Protein AF-A0A1F3XMV5-F1 (afdb_monomer)

Structure (mmCIF, N/CA/C/O backbone):
data_AF-A0A1F3XMV5-F1
#
_entry.id   AF-A0A1F3XMV5-F1
#
loop_
_atom_site.group_PDB
_atom_site.id
_atom_site.type_symbol
_atom_site.label_atom_id
_atom_site.label_alt_id
_atom_site.label_comp_id
_atom_site.label_asym_id
_atom_site.label_entity_id
_atom_site.label_seq_id
_atom_site.pdbx_PDB_ins_code
_atom_site.Cartn_x
_atom_site.Cartn_y
_atom_site.Cartn_z
_atom_site.occupancy
_atom_site.B_iso_or_equiv
_atom_site.auth_seq_id
_atom_site.auth_comp_id
_atom_site.auth_asym_id
_atom_site.auth_atom_id
_atom_site.pdbx_PDB_model_num
ATOM 1 N N . MET A 1 1 ? 26.009 -45.562 3.372 1.00 37.56 1 MET A N 1
ATOM 2 C CA . MET A 1 1 ? 25.957 -44.188 2.826 1.00 37.56 1 MET A CA 1
ATOM 3 C C . MET A 1 1 ? 24.533 -43.937 2.353 1.00 37.56 1 MET A C 1
ATOM 5 O O . MET A 1 1 ? 24.139 -44.510 1.351 1.00 37.56 1 MET A O 1
ATOM 9 N N . ARG A 1 2 ? 23.714 -43.220 3.132 1.00 37.97 2 ARG A N 1
ATOM 10 C CA . ARG A 1 2 ? 22.331 -42.889 2.750 1.00 37.97 2 ARG A CA 1
ATOM 11 C C . ARG A 1 2 ? 22.336 -41.472 2.189 1.00 37.97 2 ARG A C 1
ATOM 13 O O . ARG A 1 2 ? 22.493 -40.519 2.942 1.00 37.97 2 ARG A O 1
ATOM 20 N N . THR A 1 3 ? 22.240 -41.353 0.873 1.00 45.44 3 THR A N 1
ATOM 21 C CA . THR A 1 3 ? 22.014 -40.084 0.183 1.00 45.44 3 THR A CA 1
ATOM 22 C C . THR A 1 3 ? 20.540 -39.724 0.333 1.00 45.44 3 THR A C 1
ATOM 24 O O . THR A 1 3 ? 19.675 -40.246 -0.365 1.00 45.44 3 THR A O 1
ATOM 27 N N . SER A 1 4 ? 20.231 -38.869 1.305 1.00 43.12 4 SER A N 1
ATOM 28 C CA . SER A 1 4 ? 18.889 -38.311 1.456 1.00 43.12 4 SER A CA 1
ATOM 29 C C . SER A 1 4 ? 18.675 -37.251 0.378 1.00 43.12 4 SER A C 1
ATOM 31 O O . SER A 1 4 ? 19.271 -36.177 0.433 1.00 43.12 4 SER A O 1
ATOM 33 N N . ALA A 1 5 ? 17.845 -37.568 -0.615 1.00 47.78 5 ALA A N 1
ATOM 34 C CA . ALA A 1 5 ? 17.353 -36.606 -1.590 1.00 47.78 5 ALA A CA 1
ATOM 35 C C . ALA A 1 5 ? 16.544 -35.515 -0.867 1.00 47.78 5 ALA A C 1
ATOM 37 O O . ALA A 1 5 ? 15.569 -35.809 -0.170 1.00 47.78 5 ALA A O 1
ATOM 38 N N . LEU A 1 6 ? 16.968 -34.260 -1.013 1.00 51.97 6 LEU A N 1
ATOM 39 C CA . LEU A 1 6 ? 16.237 -33.093 -0.529 1.00 51.97 6 LEU A CA 1
ATOM 40 C C . LEU A 1 6 ? 14.950 -32.958 -1.350 1.00 51.97 6 LEU A C 1
ATOM 42 O O . LEU A 1 6 ? 14.987 -32.638 -2.536 1.00 51.97 6 LEU A O 1
ATOM 46 N N . LYS A 1 7 ? 13.807 -33.222 -0.711 1.00 52.75 7 LYS A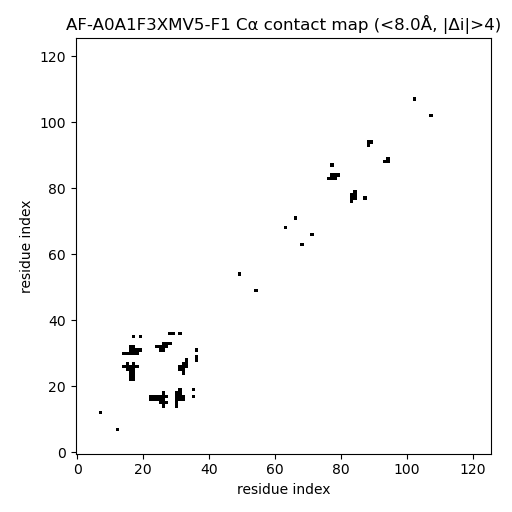 N 1
ATOM 47 C CA . LYS A 1 7 ? 12.487 -32.864 -1.235 1.00 52.75 7 LYS A CA 1
ATOM 48 C C . LYS A 1 7 ? 12.341 -31.349 -1.138 1.00 52.75 7 LYS A C 1
ATOM 50 O O . LYS A 1 7 ? 11.994 -30.823 -0.086 1.00 52.75 7 LYS A O 1
ATOM 55 N N . ILE A 1 8 ? 12.657 -30.663 -2.226 1.00 56.91 8 ILE A N 1
ATOM 56 C CA . ILE A 1 8 ? 12.352 -29.247 -2.409 1.00 56.91 8 ILE A CA 1
ATOM 57 C C . ILE A 1 8 ? 10.858 -29.184 -2.740 1.00 56.91 8 ILE A C 1
ATOM 59 O O . ILE A 1 8 ? 10.433 -29.643 -3.796 1.00 56.91 8 ILE A O 1
ATOM 63 N N . SER A 1 9 ? 10.047 -28.715 -1.795 1.00 57.12 9 SER A N 1
ATOM 64 C CA . SER A 1 9 ? 8.628 -28.429 -2.017 1.00 57.12 9 SER A CA 1
ATOM 65 C C . SER A 1 9 ? 8.488 -27.268 -3.005 1.00 57.12 9 SER A C 1
ATOM 67 O O . SER A 1 9 ? 9.207 -26.284 -2.861 1.00 57.12 9 SER A O 1
ATOM 69 N N . GLU A 1 10 ? 7.549 -27.322 -3.950 1.00 54.53 10 GLU A N 1
ATOM 70 C CA . GLU A 1 10 ? 7.355 -26.299 -5.002 1.00 54.53 10 GLU A CA 1
ATOM 71 C C . GLU A 1 10 ? 7.178 -24.861 -4.466 1.00 54.53 10 GLU A C 1
ATOM 73 O O . GLU A 1 10 ? 7.526 -23.899 -5.146 1.00 54.53 10 GLU A O 1
ATOM 78 N N . ALA A 1 11 ? 6.759 -24.702 -3.205 1.00 50.41 11 ALA A N 1
ATOM 79 C CA . ALA A 1 11 ? 6.688 -23.415 -2.507 1.00 50.41 11 ALA A CA 1
ATOM 80 C C . ALA A 1 11 ? 8.052 -22.714 -2.312 1.00 50.41 11 ALA A C 1
ATOM 82 O O . ALA A 1 11 ? 8.089 -21.502 -2.119 1.00 50.41 11 ALA A O 1
ATOM 83 N N . SER A 1 12 ? 9.177 -23.434 -2.379 1.00 56.72 12 SER A N 1
ATOM 84 C CA . SER A 1 12 ? 10.510 -22.863 -2.145 1.00 56.72 12 SER A CA 1
ATOM 85 C C . SER A 1 12 ? 11.230 -22.402 -3.416 1.00 56.72 12 SER A C 1
ATOM 87 O O . SER A 1 12 ? 12.352 -21.910 -3.324 1.00 56.72 12 SER A O 1
ATOM 89 N N . LEU A 1 13 ? 10.641 -22.572 -4.606 1.00 56.38 13 LEU A N 1
ATOM 90 C CA . LEU A 1 13 ? 11.292 -22.155 -5.853 1.00 56.38 13 LEU A CA 1
ATOM 91 C C . LEU A 1 13 ? 11.237 -20.628 -6.035 1.00 56.38 13 LEU A C 1
ATOM 93 O O . LEU A 1 13 ? 12.226 -20.018 -6.432 1.00 56.38 13 LEU A O 1
ATOM 97 N N . ALA A 1 14 ? 10.111 -20.001 -5.677 1.00 57.62 14 ALA A N 1
ATOM 98 C CA . ALA A 1 14 ? 9.914 -18.553 -5.800 1.00 57.62 14 ALA A CA 1
ATOM 99 C C . ALA A 1 14 ? 10.806 -17.744 -4.843 1.00 57.62 14 ALA A C 1
ATOM 101 O O . ALA A 1 14 ? 11.218 -16.630 -5.156 1.00 57.62 14 ALA A O 1
ATOM 102 N N . GLU A 1 15 ? 11.145 -18.313 -3.686 1.00 61.44 15 GLU A N 1
ATOM 103 C CA . GLU A 1 15 ? 12.053 -17.691 -2.716 1.00 61.44 15 GLU A CA 1
ATOM 104 C C . GLU A 1 15 ? 13.531 -17.853 -3.106 1.00 61.44 15 GLU A C 1
ATOM 106 O O . GLU A 1 15 ? 14.389 -17.091 -2.656 1.00 61.44 15 GLU A O 1
ATOM 111 N N . ALA A 1 16 ? 13.822 -18.820 -3.981 1.00 80.38 16 ALA A N 1
ATOM 112 C CA . ALA A 1 16 ? 15.163 -19.128 -4.450 1.00 80.38 16 ALA A CA 1
ATOM 113 C C . ALA A 1 16 ? 15.585 -18.314 -5.681 1.00 80.38 16 ALA A C 1
ATOM 115 O O . ALA A 1 16 ? 16.768 -18.324 -6.005 1.00 80.38 16 ALA A O 1
ATOM 116 N N . VAL A 1 17 ? 14.675 -17.601 -6.354 1.00 89.88 17 VAL A N 1
ATOM 117 C CA . VAL A 1 17 ? 14.968 -16.790 -7.551 1.00 89.88 17 VAL A CA 1
ATOM 118 C C . VAL A 1 17 ? 15.039 -15.302 -7.197 1.00 89.88 17 VAL A C 1
ATOM 120 O O . VAL A 1 17 ? 14.354 -14.805 -6.305 1.00 89.88 17 VAL A O 1
ATOM 123 N N . CYS A 1 18 ? 15.929 -14.576 -7.869 1.00 93.56 18 CYS A N 1
ATOM 124 C CA . CYS A 1 18 ? 16.120 -13.144 -7.694 1.00 93.56 18 CYS A CA 1
ATOM 125 C C . CYS A 1 18 ? 14.823 -12.359 -7.954 1.00 93.56 18 CYS A C 1
ATOM 127 O O . CYS A 1 18 ? 14.197 -12.502 -8.994 1.00 93.56 18 CYS A O 1
ATOM 129 N N . ARG A 1 19 ? 14.481 -11.438 -7.048 1.00 91.06 19 ARG A N 1
ATOM 130 C CA . ARG A 1 19 ? 13.289 -10.571 -7.127 1.00 91.06 19 ARG A CA 1
ATOM 131 C C . ARG A 1 19 ? 13.302 -9.533 -8.254 1.00 91.06 19 ARG A C 1
ATOM 133 O O . ARG A 1 19 ? 12.289 -8.880 -8.477 1.00 91.06 19 ARG A O 1
ATOM 140 N N . GLU A 1 20 ? 14.443 -9.299 -8.900 1.00 90.94 20 GLU A N 1
ATOM 141 C CA . GLU A 1 20 ? 14.519 -8.365 -10.032 1.00 90.94 20 GLU A CA 1
ATOM 142 C C . GLU A 1 20 ? 13.772 -8.956 -11.239 1.00 90.94 20 GLU A C 1
ATOM 144 O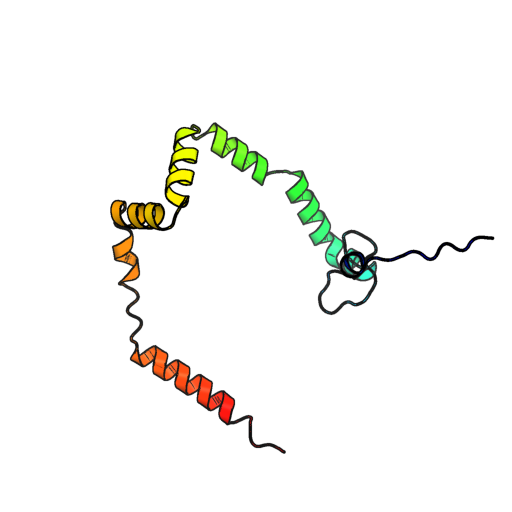 O . GLU A 1 20 ? 13.984 -10.118 -11.586 1.00 90.94 20 GLU A O 1
ATOM 149 N N . VAL A 1 21 ? 12.926 -8.149 -11.884 1.00 90.50 21 VAL A N 1
ATOM 150 C CA . VAL A 1 21 ? 12.158 -8.559 -13.069 1.00 90.50 21 VAL A CA 1
ATOM 151 C C . VAL A 1 21 ? 13.106 -9.069 -14.157 1.00 90.50 21 VAL A C 1
ATOM 153 O O . VAL A 1 21 ? 14.156 -8.473 -14.396 1.00 90.50 21 VAL A O 1
ATOM 156 N N . ALA A 1 22 ? 12.728 -10.176 -14.799 1.00 89.12 22 ALA A N 1
ATOM 157 C CA . ALA A 1 22 ? 13.523 -10.854 -15.824 1.00 89.12 22 ALA A CA 1
ATOM 158 C C . ALA A 1 22 ? 14.920 -11.319 -15.349 1.00 89.12 22 ALA A C 1
ATOM 160 O O . ALA A 1 22 ? 15.846 -11.447 -16.148 1.00 89.12 22 ALA A O 1
ATOM 161 N N . CYS A 1 23 ? 15.098 -11.582 -14.047 1.00 90.75 23 CYS A N 1
ATOM 162 C CA . CYS A 1 23 ? 16.309 -12.201 -13.518 1.00 90.75 23 CYS A CA 1
ATOM 163 C C . CYS A 1 23 ? 16.037 -13.618 -13.009 1.00 90.75 23 CYS A C 1
ATOM 165 O O . CYS A 1 23 ? 15.440 -13.807 -11.957 1.00 90.75 23 CYS A O 1
ATOM 167 N N . GLU A 1 24 ? 16.577 -14.610 -13.709 1.00 91.31 24 GLU A N 1
ATOM 168 C CA . GLU A 1 24 ? 16.432 -16.033 -13.359 1.00 91.31 24 GLU A CA 1
ATOM 169 C C . GLU A 1 24 ? 17.543 -16.542 -12.424 1.00 91.31 24 GLU A C 1
ATOM 171 O O . GLU A 1 24 ? 17.582 -17.711 -12.047 1.00 91.31 24 GLU A O 1
ATOM 176 N N . ASN A 1 25 ? 18.477 -15.668 -12.032 1.00 90.31 25 ASN A N 1
ATOM 177 C CA . ASN A 1 25 ? 19.558 -16.045 -11.125 1.00 90.31 25 ASN A CA 1
ATOM 178 C C . ASN A 1 25 ? 19.022 -16.366 -9.730 1.00 90.31 25 ASN A C 1
ATOM 180 O O . ASN A 1 25 ? 18.087 -15.726 -9.249 1.00 90.31 25 ASN A O 1
ATOM 184 N N . LEU A 1 26 ? 19.712 -17.263 -9.028 1.00 90.62 26 LEU A N 1
ATOM 185 C CA . LEU A 1 26 ? 19.360 -17.605 -7.656 1.00 90.62 26 LEU A CA 1
ATOM 186 C C . LEU A 1 26 ? 19.530 -16.405 -6.711 1.00 90.62 26 LEU A C 1
ATOM 188 O O . LEU A 1 26 ? 20.541 -15.691 -6.742 1.00 90.62 26 LEU A O 1
ATOM 192 N N . ALA A 1 27 ? 18.538 -16.189 -5.853 1.00 93.25 27 ALA A N 1
ATOM 193 C CA . ALA A 1 27 ? 18.604 -15.234 -4.764 1.00 93.25 27 ALA A CA 1
ATOM 194 C C . ALA A 1 27 ? 19.607 -15.715 -3.709 1.00 93.25 27 ALA A C 1
ATOM 196 O O . ALA A 1 27 ? 19.519 -16.828 -3.200 1.00 93.25 27 ALA A O 1
ATOM 197 N N . THR A 1 28 ? 20.562 -14.856 -3.356 1.00 88.81 28 THR A N 1
ATOM 198 C CA . THR A 1 28 ? 21.577 -15.149 -2.335 1.00 88.81 28 THR A CA 1
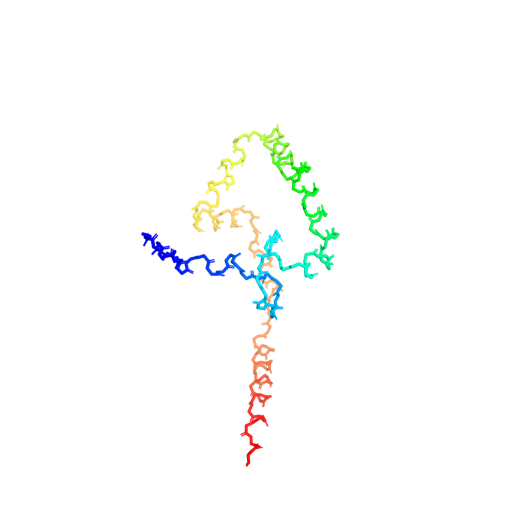ATOM 199 C C . THR A 1 28 ? 21.340 -14.365 -1.053 1.00 88.81 28 THR A C 1
ATOM 201 O O . THR A 1 28 ? 21.554 -14.875 0.042 1.00 88.81 28 THR A O 1
ATOM 204 N N . THR A 1 29 ? 20.942 -13.094 -1.154 1.00 85.31 29 THR A N 1
ATOM 205 C CA . THR A 1 29 ? 20.802 -12.212 0.014 1.00 85.31 29 THR A CA 1
ATOM 206 C C . THR A 1 29 ? 19.667 -11.227 -0.210 1.00 85.31 29 THR A C 1
ATOM 208 O O . THR A 1 29 ? 19.579 -10.602 -1.265 1.00 85.31 29 THR A O 1
ATOM 211 N N . GLY A 1 30 ? 18.774 -11.093 0.776 1.00 83.62 30 GLY A N 1
ATOM 212 C CA . GLY A 1 30 ? 17.651 -10.151 0.714 1.00 83.62 30 GLY A CA 1
ATOM 213 C C . GLY A 1 30 ? 16.688 -10.390 -0.458 1.00 83.62 30 GLY A C 1
ATOM 214 O O . GLY A 1 30 ? 16.052 -9.444 -0.916 1.00 83.62 30 GLY A O 1
ATOM 215 N N . GLY A 1 31 ? 16.622 -11.620 -0.981 1.00 89.75 31 GLY A N 1
ATOM 216 C CA . GLY A 1 31 ? 15.810 -11.967 -2.151 1.00 89.75 31 GLY A CA 1
ATOM 217 C C . GLY A 1 31 ? 16.395 -11.531 -3.500 1.00 89.75 31 GLY A C 1
ATOM 218 O O . GLY A 1 31 ? 15.695 -11.596 -4.499 1.00 89.75 31 GLY A O 1
ATOM 219 N N . TYR A 1 32 ? 17.652 -11.082 -3.565 1.00 92.88 32 TYR A N 1
ATOM 220 C CA . TYR A 1 32 ? 18.329 -10.744 -4.824 1.00 92.88 32 TYR A CA 1
ATOM 221 C C . TYR A 1 32 ? 19.529 -11.659 -5.066 1.00 92.88 32 TYR A C 1
ATOM 223 O O . TYR A 1 32 ? 20.159 -12.141 -4.120 1.00 92.88 32 TYR A O 1
ATOM 231 N N . CYS A 1 33 ? 19.886 -11.864 -6.335 1.00 94.75 33 CYS A N 1
ATOM 232 C CA . CYS A 1 33 ? 21.176 -12.449 -6.693 1.00 94.75 33 CYS A CA 1
ATOM 233 C C . CYS A 1 33 ? 22.323 -11.496 -6.322 1.00 94.75 33 CYS A C 1
ATOM 235 O O . CYS A 1 33 ? 22.115 -10.295 -6.122 1.00 94.75 33 CYS A O 1
ATOM 237 N N . ARG A 1 34 ? 23.561 -12.002 -6.286 1.00 93.88 34 ARG A N 1
ATOM 238 C CA . ARG A 1 34 ? 24.742 -11.216 -5.888 1.00 93.88 34 ARG A CA 1
ATOM 239 C C . ARG A 1 34 ? 24.877 -9.893 -6.654 1.00 93.88 34 ARG A C 1
ATOM 241 O O . ARG A 1 34 ? 25.142 -8.860 -6.046 1.00 93.88 34 ARG A O 1
ATOM 248 N N . MET A 1 35 ? 24.666 -9.913 -7.971 1.00 94.31 35 MET A N 1
ATOM 249 C CA . MET A 1 35 ? 24.783 -8.719 -8.817 1.00 94.31 35 MET A CA 1
ATOM 250 C C . MET A 1 35 ? 23.688 -7.689 -8.520 1.00 94.31 35 MET A C 1
ATOM 252 O O . MET A 1 35 ? 23.988 -6.515 -8.291 1.00 94.31 35 MET A O 1
ATOM 256 N N . HIS A 1 36 ? 22.424 -8.117 -8.458 1.00 95.81 36 HIS A N 1
ATOM 257 C CA . HIS A 1 36 ? 21.305 -7.210 -8.191 1.00 95.81 36 HIS A CA 1
ATOM 258 C C . HIS A 1 36 ? 21.251 -6.728 -6.744 1.00 95.81 36 HIS A C 1
ATOM 260 O O . HIS A 1 36 ? 20.809 -5.608 -6.500 1.00 95.81 36 HIS A O 1
ATOM 266 N N . TYR A 1 37 ? 21.782 -7.494 -5.793 1.00 94.12 37 TYR A N 1
ATOM 267 C CA . TYR A 1 37 ? 21.951 -7.025 -4.424 1.00 94.12 37 TYR A CA 1
ATOM 268 C C . TYR A 1 37 ? 22.905 -5.822 -4.355 1.00 94.12 37 TYR A C 1
ATOM 270 O O . TYR A 1 37 ? 22.586 -4.815 -3.726 1.00 94.12 37 TYR A O 1
ATOM 278 N N . ILE A 1 38 ? 24.044 -5.879 -5.057 1.00 94.31 38 ILE A N 1
ATOM 279 C CA . ILE A 1 38 ? 25.011 -4.770 -5.109 1.00 94.31 38 ILE A CA 1
ATOM 280 C C . ILE A 1 38 ? 24.406 -3.565 -5.844 1.00 94.31 38 ILE A C 1
ATOM 282 O O . ILE A 1 38 ? 24.470 -2.445 -5.336 1.00 94.31 38 ILE A O 1
ATOM 286 N N . LYS A 1 39 ? 23.750 -3.791 -6.994 1.00 94.44 39 LYS A N 1
ATOM 287 C CA . LYS A 1 39 ? 23.054 -2.741 -7.765 1.00 94.44 39 LYS A CA 1
ATOM 288 C C . LYS A 1 39 ? 22.004 -2.014 -6.916 1.00 94.44 39 LYS A C 1
ATOM 290 O O . LYS A 1 39 ? 21.929 -0.787 -6.935 1.00 94.44 39 LYS A O 1
ATOM 295 N N . ASN A 1 40 ? 21.217 -2.759 -6.139 1.00 92.31 40 ASN A N 1
ATOM 296 C CA . ASN A 1 40 ? 20.124 -2.225 -5.328 1.00 92.31 40 ASN A CA 1
ATOM 297 C C . ASN A 1 40 ? 20.530 -1.871 -3.884 1.00 92.31 40 ASN A C 1
ATOM 299 O O . ASN A 1 40 ? 19.684 -1.393 -3.127 1.00 92.31 40 ASN A O 1
ATOM 303 N N . TRP A 1 41 ? 21.803 -2.021 -3.496 1.00 92.44 41 TRP A N 1
ATOM 304 C CA . TRP A 1 41 ? 22.292 -1.872 -2.115 1.00 92.44 41 TR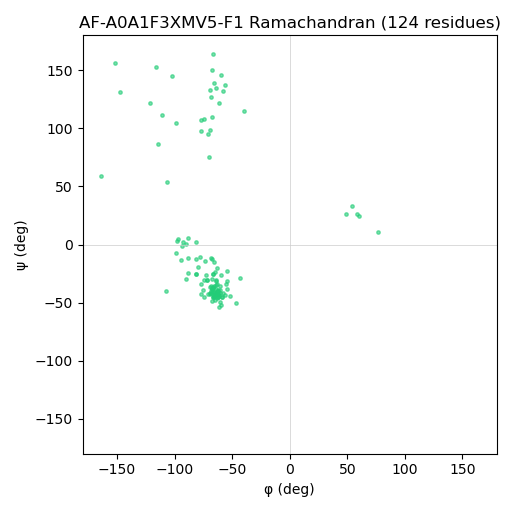P A CA 1
ATOM 305 C C . TRP A 1 41 ? 21.780 -0.613 -1.411 1.00 92.44 41 TRP A C 1
ATOM 307 O O . TRP A 1 41 ? 21.227 -0.688 -0.315 1.00 92.44 41 TRP A O 1
ATOM 317 N N . LYS A 1 42 ? 21.912 0.557 -2.051 1.00 92.75 42 LYS A N 1
ATOM 318 C CA . LYS A 1 42 ? 21.482 1.834 -1.455 1.00 92.75 42 LYS A CA 1
ATOM 319 C C . LYS A 1 42 ? 19.975 1.854 -1.180 1.00 92.75 42 LYS A C 1
ATOM 321 O O . LYS A 1 42 ? 19.551 2.361 -0.145 1.00 92.75 42 LYS A O 1
ATOM 326 N N . LYS A 1 43 ? 19.167 1.296 -2.089 1.00 91.44 43 LYS A N 1
ATOM 327 C CA . LYS A 1 43 ? 17.708 1.191 -1.930 1.00 91.44 43 LYS A CA 1
ATOM 328 C C . LYS A 1 43 ? 17.351 0.195 -0.827 1.00 91.44 43 LYS A C 1
ATOM 330 O O . LYS A 1 43 ? 16.494 0.502 -0.005 1.00 91.44 43 LYS A O 1
ATOM 335 N N . ILE A 1 44 ? 18.034 -0.951 -0.783 1.00 90.94 44 ILE A N 1
ATOM 336 C CA . ILE A 1 44 ? 17.855 -1.980 0.252 1.00 90.94 44 ILE A CA 1
ATOM 337 C C . ILE A 1 44 ? 18.162 -1.387 1.631 1.00 90.94 44 ILE A C 1
ATOM 339 O O . ILE A 1 44 ? 17.300 -1.406 2.504 1.00 90.94 44 ILE A O 1
ATOM 343 N N . LYS A 1 45 ? 19.326 -0.748 1.807 1.00 91.50 45 LYS A N 1
ATOM 344 C CA . LYS A 1 45 ? 19.708 -0.119 3.080 1.00 91.50 45 LYS A CA 1
ATOM 345 C C . LYS A 1 45 ? 18.808 1.034 3.492 1.00 91.50 45 LYS A C 1
ATOM 347 O O . LYS A 1 45 ? 18.517 1.172 4.674 1.00 91.50 45 LYS A O 1
ATOM 352 N N . ARG A 1 46 ? 18.305 1.823 2.541 1.00 88.06 46 ARG A N 1
ATOM 353 C CA . ARG A 1 46 ? 17.303 2.854 2.839 1.00 88.06 46 ARG A CA 1
ATOM 354 C C . ARG A 1 46 ? 16.000 2.240 3.356 1.00 88.06 46 ARG A C 1
ATOM 356 O O . ARG A 1 46 ? 15.476 2.723 4.350 1.00 88.06 46 ARG A O 1
ATOM 363 N N . LYS A 1 47 ? 15.493 1.180 2.717 1.00 86.19 47 LYS A N 1
ATOM 364 C CA . LYS A 1 47 ? 14.289 0.470 3.182 1.00 86.19 47 LYS A CA 1
ATOM 365 C C . LYS A 1 47 ? 14.500 -0.150 4.564 1.00 86.19 47 LYS A C 1
ATOM 367 O O . LYS A 1 47 ? 13.649 0.023 5.425 1.00 86.19 47 LYS A O 1
ATOM 372 N N . GLU A 1 48 ? 15.638 -0.805 4.795 1.00 86.88 48 GLU A N 1
ATOM 373 C CA . GLU A 1 48 ? 15.999 -1.334 6.118 1.00 86.88 48 GLU A CA 1
ATOM 374 C C . GLU A 1 48 ? 16.039 -0.232 7.182 1.00 86.88 48 GLU A C 1
ATOM 376 O O . GLU A 1 48 ? 15.532 -0.436 8.279 1.00 86.88 48 GLU A O 1
ATOM 381 N N . LEU A 1 49 ? 16.596 0.941 6.860 1.00 85.69 49 LEU A N 1
ATOM 382 C CA . LEU A 1 49 ? 16.634 2.079 7.776 1.00 85.69 49 LEU A CA 1
ATOM 383 C C . LEU A 1 49 ? 15.225 2.600 8.090 1.00 85.69 49 LEU A C 1
ATOM 385 O O . LEU A 1 49 ? 14.897 2.745 9.259 1.00 85.69 49 LEU A O 1
ATOM 389 N N . ILE A 1 50 ? 14.376 2.804 7.077 1.00 80.12 50 ILE A N 1
ATOM 390 C CA . ILE A 1 50 ? 12.982 3.252 7.261 1.00 80.12 50 ILE A CA 1
ATOM 391 C C . ILE A 1 50 ? 12.201 2.261 8.136 1.00 80.12 50 ILE A C 1
ATOM 393 O O . ILE A 1 50 ? 11.499 2.660 9.063 1.00 80.12 50 ILE A O 1
ATOM 397 N N . LEU A 1 51 ? 12.348 0.960 7.870 1.00 78.81 51 LEU A N 1
ATOM 398 C CA . LEU A 1 51 ? 11.700 -0.090 8.658 1.00 78.81 51 LEU A CA 1
ATOM 399 C C . LEU A 1 51 ? 12.257 -0.154 10.089 1.00 78.81 51 LEU A C 1
ATOM 401 O O . LEU A 1 51 ? 11.498 -0.373 11.032 1.00 78.81 51 LEU A O 1
ATOM 405 N N . LYS A 1 52 ? 13.564 0.081 10.272 1.00 81.50 52 LYS A N 1
ATOM 406 C CA . LYS A 1 52 ? 14.217 0.139 11.588 1.00 81.50 52 LYS A CA 1
ATOM 407 C C . LYS A 1 52 ? 13.759 1.342 12.407 1.00 81.50 52 LYS A C 1
ATOM 409 O O . LYS A 1 52 ? 13.589 1.211 13.614 1.00 81.50 52 LYS A O 1
ATOM 414 N N . GLU A 1 53 ? 13.551 2.487 11.765 1.00 79.12 53 GLU A N 1
ATOM 415 C CA . GLU A 1 53 ? 13.055 3.700 12.417 1.00 79.12 53 GLU A CA 1
ATOM 416 C C . GLU A 1 53 ? 11.620 3.535 12.939 1.00 79.12 53 GLU A C 1
ATOM 418 O O . GLU A 1 53 ? 11.202 4.335 13.766 1.00 79.12 53 GLU A O 1
ATOM 423 N N . ARG A 1 54 ? 10.871 2.501 12.504 1.00 73.88 54 ARG A N 1
ATOM 424 C CA . ARG A 1 54 ? 9.504 2.183 12.970 1.00 73.88 54 ARG A CA 1
ATOM 425 C C . ARG A 1 54 ? 8.557 3.391 12.968 1.00 73.88 54 ARG A C 1
ATOM 427 O O . ARG A 1 54 ? 7.572 3.394 13.695 1.00 73.88 54 ARG A O 1
ATOM 434 N N . LYS A 1 55 ? 8.812 4.386 12.113 1.00 68.94 55 LYS A N 1
ATOM 435 C CA . LYS A 1 55 ? 8.060 5.650 12.058 1.00 68.94 55 LYS A CA 1
ATOM 436 C C . LYS A 1 55 ? 6.564 5.448 11.863 1.00 68.94 55 LYS A C 1
ATOM 438 O O . LYS A 1 55 ? 5.784 6.195 12.427 1.00 68.94 55 LYS A O 1
ATOM 443 N N . LEU A 1 56 ? 6.165 4.419 11.111 1.00 66.38 56 LEU A N 1
ATOM 444 C CA . LEU A 1 56 ? 4.753 4.068 10.956 1.00 66.38 56 LEU A CA 1
ATOM 445 C C . LEU A 1 56 ? 4.144 3.575 12.272 1.00 66.38 56 LEU A C 1
ATOM 447 O O . LEU A 1 56 ? 3.065 4.014 12.638 1.00 66.38 56 LEU A O 1
ATOM 451 N N . ASN A 1 57 ? 4.847 2.705 12.999 1.00 74.88 57 ASN A N 1
ATOM 452 C CA . ASN A 1 57 ? 4.372 2.217 14.292 1.00 74.88 57 ASN A CA 1
ATOM 453 C C . ASN A 1 57 ? 4.345 3.349 15.321 1.00 74.88 57 ASN A C 1
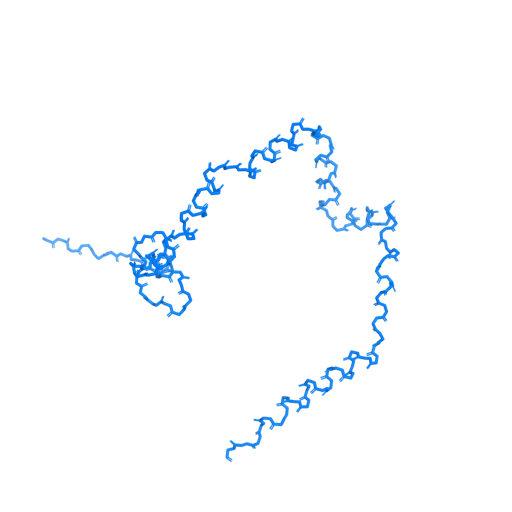ATOM 455 O O . ASN A 1 57 ? 3.368 3.463 16.039 1.00 74.88 57 ASN A O 1
ATOM 459 N N . GLN A 1 58 ? 5.357 4.223 15.334 1.00 74.56 58 GLN A N 1
ATOM 460 C CA . GLN A 1 58 ? 5.363 5.427 16.173 1.00 74.56 58 GLN A CA 1
ATOM 461 C C . GLN A 1 58 ? 4.206 6.364 15.824 1.00 74.56 58 GLN A C 1
ATOM 463 O O . GLN A 1 58 ? 3.527 6.842 16.717 1.00 74.56 58 GLN A O 1
ATOM 468 N N . TYR A 1 59 ? 3.924 6.579 14.540 1.00 68.62 59 TYR A N 1
ATOM 469 C CA . TYR A 1 59 ? 2.804 7.408 14.102 1.00 68.62 59 TYR A CA 1
ATOM 470 C C . TYR A 1 59 ? 1.442 6.792 14.452 1.00 68.62 59 TYR A C 1
ATOM 472 O O . TYR A 1 59 ? 0.530 7.508 14.850 1.00 68.62 59 TYR A O 1
ATOM 480 N N . ILE A 1 60 ? 1.298 5.467 14.355 1.00 72.44 60 ILE A N 1
ATOM 481 C CA . ILE A 1 60 ? 0.098 4.751 14.809 1.00 72.44 60 ILE A CA 1
ATOM 482 C C . ILE A 1 60 ? -0.037 4.858 16.329 1.00 72.44 60 ILE A C 1
ATOM 484 O O . ILE A 1 60 ? -1.119 5.162 16.809 1.00 72.44 60 ILE A O 1
ATOM 488 N N . GLU A 1 61 ? 1.042 4.655 17.086 1.00 75.88 61 GLU A N 1
ATOM 489 C CA . GLU A 1 61 ? 1.054 4.820 18.544 1.00 75.88 61 GLU A CA 1
ATOM 490 C C . GLU A 1 61 ? 0.704 6.259 18.944 1.00 75.88 61 GLU A C 1
ATOM 492 O O . GLU A 1 61 ? -0.095 6.460 19.852 1.00 75.88 61 GLU A O 1
ATOM 497 N N . GLU A 1 62 ? 1.222 7.262 18.237 1.00 73.75 62 GLU A N 1
ATOM 498 C CA . GLU A 1 62 ? 0.872 8.670 18.431 1.00 73.75 62 GLU A CA 1
ATOM 499 C C . GLU A 1 62 ? -0.590 8.955 18.071 1.00 73.75 62 GLU A C 1
ATOM 501 O O . GLU A 1 62 ? -1.259 9.680 18.803 1.00 73.75 62 GLU A O 1
ATOM 506 N N . LEU A 1 63 ? -1.121 8.383 16.987 1.00 67.62 63 LEU A N 1
ATOM 507 C CA . LEU A 1 63 ? -2.532 8.525 16.614 1.00 67.62 63 LEU A CA 1
ATOM 508 C C . LEU A 1 63 ? -3.463 7.854 17.631 1.00 67.62 63 LEU A C 1
ATOM 510 O O . LEU A 1 63 ? -4.443 8.466 18.043 1.00 67.62 63 LEU A O 1
ATOM 514 N N . VAL A 1 64 ? -3.135 6.644 18.084 1.00 68.44 64 VAL A N 1
ATOM 515 C CA . VAL A 1 64 ? -3.877 5.919 19.128 1.00 68.44 64 VAL A CA 1
ATOM 516 C C . VAL A 1 64 ? -3.770 6.639 20.478 1.00 68.44 64 VAL A C 1
ATOM 518 O O . VAL A 1 64 ? -4.738 6.703 21.224 1.00 68.44 64 VAL A O 1
ATOM 521 N N . ALA A 1 65 ? -2.624 7.248 20.793 1.00 70.81 65 ALA A N 1
ATOM 522 C CA . ALA A 1 65 ? -2.458 8.039 22.013 1.00 70.81 65 ALA A CA 1
ATOM 523 C C . ALA A 1 65 ? -3.211 9.380 21.959 1.00 70.81 65 ALA A C 1
ATOM 525 O O . ALA A 1 65 ? -3.625 9.901 22.996 1.00 70.81 65 ALA A O 1
ATOM 526 N N . LYS A 1 66 ? -3.367 9.962 20.765 1.00 69.69 66 LYS A N 1
ATOM 527 C CA . LYS A 1 66 ? -3.970 11.287 20.558 1.00 69.69 66 LYS A CA 1
ATOM 528 C C . LYS A 1 66 ? -5.488 11.242 20.391 1.00 69.69 66 LYS A C 1
ATOM 530 O O . LYS A 1 66 ? -6.148 12.236 20.695 1.00 69.69 66 LYS A O 1
ATOM 535 N N . TYR A 1 67 ? -6.041 10.115 19.950 1.00 60.16 67 TYR A N 1
ATOM 536 C CA . TYR A 1 67 ? -7.477 9.931 19.773 1.00 60.16 67 TYR A CA 1
ATOM 537 C C . TYR A 1 67 ? -7.964 8.752 20.620 1.00 60.16 67 TYR A C 1
ATOM 539 O O . TYR A 1 67 ? -7.476 7.643 20.437 1.00 60.16 67 TYR A O 1
ATOM 547 N N . PRO A 1 68 ? -8.924 8.952 21.542 1.00 70.94 68 PRO A N 1
ATOM 548 C CA . PRO A 1 68 ? -9.434 7.868 22.374 1.00 70.94 68 PRO A CA 1
ATOM 549 C C . PRO A 1 68 ? -10.036 6.748 21.518 1.00 70.94 68 PRO A C 1
ATOM 551 O O . PRO A 1 68 ? -10.692 7.038 20.516 1.00 70.94 68 PRO A O 1
ATOM 554 N N . ASP A 1 69 ? -9.890 5.497 21.975 1.00 64.12 69 ASP A N 1
ATOM 555 C CA . ASP A 1 69 ? -10.362 4.258 21.322 1.00 64.12 69 ASP A CA 1
ATOM 556 C C . ASP A 1 69 ? -11.783 4.357 20.745 1.00 64.12 69 ASP A C 1
ATOM 558 O O . ASP A 1 69 ? -12.097 3.744 19.731 1.00 64.12 69 ASP A O 1
ATOM 562 N N . LYS A 1 70 ? -12.633 5.198 21.343 1.00 67.06 70 LYS A N 1
ATOM 563 C CA . LYS A 1 70 ? -13.983 5.512 20.861 1.00 67.06 70 LYS A CA 1
ATOM 564 C C . LYS A 1 70 ? -14.043 6.003 19.410 1.00 67.06 70 LYS A C 1
ATOM 566 O O . LYS A 1 70 ? -14.987 5.646 18.718 1.00 67.06 70 LYS A O 1
ATOM 571 N N . TYR A 1 71 ? -13.086 6.807 18.947 1.00 71.75 71 TYR A N 1
ATOM 572 C CA . TYR A 1 71 ? -13.087 7.283 17.556 1.00 71.75 71 TYR A CA 1
ATOM 573 C C . TYR A 1 71 ? -12.617 6.199 16.586 1.00 71.75 71 TYR A C 1
ATOM 575 O O . TYR A 1 71 ? -13.128 6.106 15.477 1.00 71.75 71 TYR A O 1
ATOM 583 N N . ILE A 1 72 ? -11.683 5.349 17.016 1.00 71.94 72 ILE A N 1
ATOM 584 C CA . ILE A 1 72 ? -11.198 4.220 16.214 1.00 71.94 72 ILE A CA 1
ATOM 585 C C . ILE A 1 72 ? -12.302 3.169 16.068 1.00 71.94 72 ILE A C 1
ATOM 587 O O . ILE A 1 72 ? -12.492 2.622 14.984 1.00 71.94 72 ILE A O 1
ATOM 591 N N . GLU A 1 73 ? -13.057 2.920 17.137 1.00 78.56 73 GLU A N 1
ATOM 592 C CA . GLU A 1 73 ? -14.172 1.978 17.121 1.00 78.56 73 GLU A CA 1
ATOM 593 C C . GLU A 1 73 ? -15.348 2.495 16.280 1.00 78.56 73 GLU A C 1
ATOM 595 O O . GLU A 1 73 ? -15.950 1.716 15.548 1.00 78.56 73 GLU A O 1
ATOM 600 N N . ALA A 1 74 ? -15.614 3.808 16.303 1.00 77.31 74 ALA A N 1
ATOM 601 C CA . ALA A 1 74 ? -16.589 4.435 15.410 1.00 77.31 74 ALA A CA 1
ATOM 602 C C . ALA A 1 74 ? -16.197 4.250 13.934 1.00 77.31 74 ALA A C 1
ATOM 604 O O . ALA A 1 74 ? -16.978 3.707 13.165 1.00 77.31 74 ALA A O 1
ATOM 605 N N . ILE A 1 75 ? -14.944 4.551 13.565 1.00 78.50 75 ILE A N 1
ATOM 606 C CA . ILE A 1 75 ? -14.449 4.356 12.189 1.00 78.50 75 ILE A CA 1
ATOM 607 C C . ILE A 1 75 ? -14.515 2.880 11.772 1.00 78.50 75 ILE A C 1
ATOM 609 O O . ILE A 1 75 ? -14.845 2.557 10.633 1.00 78.50 75 ILE A O 1
ATOM 613 N N . ARG A 1 76 ? -14.200 1.954 12.684 1.00 80.44 76 ARG A N 1
ATOM 614 C CA . ARG A 1 76 ? -14.333 0.516 12.419 1.00 80.44 76 ARG A CA 1
ATOM 615 C C . ARG A 1 76 ? -15.774 0.105 12.166 1.00 80.44 76 ARG A C 1
ATOM 617 O O . ARG A 1 76 ? -15.994 -0.738 11.305 1.00 80.44 76 ARG A O 1
ATOM 624 N N . GLN A 1 77 ? -16.714 0.662 12.921 1.00 82.50 77 GLN A N 1
ATOM 625 C CA . GLN A 1 77 ? -18.135 0.393 12.762 1.00 82.50 77 GLN A CA 1
ATOM 626 C C . GLN A 1 77 ? -18.657 0.966 11.438 1.00 82.50 77 GLN A C 1
ATOM 628 O O . GLN A 1 77 ? -19.347 0.258 10.711 1.00 82.50 77 GLN A O 1
ATOM 633 N N . ASP A 1 78 ? -18.234 2.177 11.079 1.00 82.25 78 ASP A N 1
ATOM 634 C CA . ASP A 1 78 ? -18.595 2.848 9.826 1.00 82.25 78 ASP A CA 1
ATOM 635 C C . ASP A 1 78 ? -18.076 2.094 8.584 1.00 82.25 78 ASP A C 1
ATOM 637 O O . ASP A 1 78 ? -18.710 2.101 7.534 1.00 82.25 78 ASP A O 1
ATOM 641 N N . LEU A 1 79 ? -16.938 1.398 8.703 1.00 83.19 79 LEU A N 1
ATOM 642 C CA . LEU A 1 79 ? -16.321 0.606 7.627 1.00 83.19 79 LEU A CA 1
ATOM 643 C C . LEU A 1 79 ? -16.641 -0.899 7.694 1.00 83.19 79 LEU A C 1
ATOM 645 O O . LEU A 1 79 ? -16.099 -1.676 6.907 1.00 83.19 79 LEU A O 1
ATOM 649 N N . ALA A 1 80 ? -17.470 -1.346 8.643 1.00 83.94 80 ALA A N 1
ATOM 650 C CA . ALA A 1 80 ? -17.687 -2.772 8.893 1.00 83.94 80 ALA A CA 1
ATOM 651 C C . ALA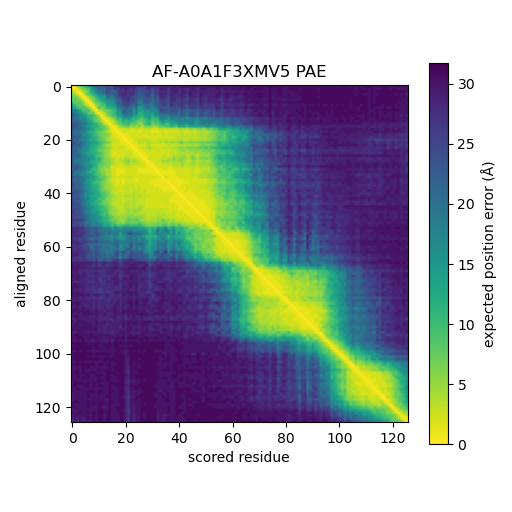 A 1 80 ? -18.500 -3.466 7.790 1.00 83.94 80 ALA A C 1
ATOM 653 O O . ALA A 1 80 ? -18.338 -4.668 7.568 1.00 83.94 80 ALA A O 1
ATOM 654 N N . ASN A 1 81 ? -19.404 -2.739 7.133 1.00 84.75 81 ASN A N 1
ATOM 655 C CA . ASN A 1 81 ? -20.203 -3.247 6.026 1.00 84.75 81 ASN A CA 1
ATOM 656 C C . ASN A 1 81 ? -20.607 -2.123 5.064 1.00 84.75 81 ASN A C 1
ATOM 658 O O . ASN A 1 81 ? -20.713 -0.961 5.452 1.00 84.75 81 ASN A O 1
ATOM 662 N N . ASP A 1 82 ? -20.883 -2.497 3.815 1.00 79.94 82 ASP A N 1
ATOM 663 C CA . ASP A 1 82 ? -21.190 -1.552 2.733 1.00 79.94 82 ASP A CA 1
ATOM 664 C C . ASP A 1 82 ? -22.426 -0.686 3.021 1.00 79.94 82 ASP A C 1
ATOM 666 O O . ASP A 1 82 ? -22.536 0.433 2.529 1.00 79.94 82 ASP A O 1
ATOM 670 N N . LYS A 1 83 ? -23.358 -1.182 3.845 1.00 83.00 83 LYS A N 1
ATOM 671 C CA . LYS A 1 83 ? -24.572 -0.456 4.231 1.00 83.00 83 LYS A CA 1
ATOM 672 C C . LYS A 1 83 ? -24.277 0.659 5.235 1.00 83.00 83 LYS A C 1
ATOM 674 O O . LYS A 1 83 ? -24.807 1.755 5.084 1.00 83.00 83 LYS A O 1
ATOM 679 N N . ASP A 1 84 ? -23.469 0.373 6.249 1.00 82.31 84 ASP A N 1
ATOM 680 C CA . ASP A 1 84 ? -23.034 1.346 7.250 1.00 82.31 84 ASP A CA 1
ATOM 681 C C . ASP A 1 84 ? -22.126 2.391 6.595 1.00 82.31 84 ASP A C 1
ATOM 683 O O . ASP A 1 84 ? -22.307 3.583 6.828 1.00 82.31 84 ASP A O 1
ATOM 687 N N . PHE A 1 85 ? -21.273 1.968 5.657 1.00 85.75 85 PHE A N 1
ATOM 688 C CA . PHE A 1 85 ? -20.472 2.875 4.843 1.00 85.75 85 PHE A CA 1
ATOM 689 C C . PHE A 1 85 ? -21.346 3.808 3.993 1.00 85.75 85 PHE A C 1
ATOM 691 O O . PHE A 1 85 ? -21.221 5.025 4.099 1.00 85.75 85 PHE A O 1
ATOM 698 N N . ALA A 1 86 ? -22.282 3.267 3.203 1.00 81.50 86 ALA A N 1
ATOM 699 C CA . ALA A 1 86 ? -23.182 4.066 2.365 1.00 81.50 86 ALA A CA 1
ATOM 700 C C . ALA A 1 86 ? -24.048 5.031 3.189 1.00 81.50 86 ALA A C 1
ATOM 702 O O . ALA A 1 86 ? -24.296 6.163 2.777 1.00 81.50 86 ALA A O 1
ATOM 703 N N . LYS A 1 87 ? -24.472 4.607 4.383 1.00 83.50 87 LYS A N 1
ATOM 704 C CA . LYS A 1 87 ? -25.190 5.469 5.318 1.00 83.50 87 LYS A CA 1
ATOM 705 C C . LYS A 1 87 ? -24.327 6.648 5.769 1.00 83.50 87 LYS A C 1
ATOM 707 O O . LYS A 1 87 ? -24.825 7.761 5.802 1.00 83.50 87 LYS A O 1
ATOM 712 N N . VAL A 1 88 ? -23.051 6.426 6.078 1.00 84.94 88 VAL A N 1
ATOM 713 C CA . VAL A 1 88 ? -22.125 7.499 6.474 1.00 84.94 88 VAL A CA 1
ATOM 714 C C . VAL A 1 88 ? -21.828 8.446 5.310 1.00 84.94 88 VAL A C 1
ATOM 716 O O . VAL A 1 88 ? -21.768 9.651 5.523 1.00 84.94 88 VAL A O 1
ATOM 719 N N . ILE A 1 89 ? -21.704 7.935 4.082 1.00 81.50 89 ILE A N 1
ATOM 720 C CA . ILE A 1 89 ? -21.559 8.765 2.873 1.00 81.5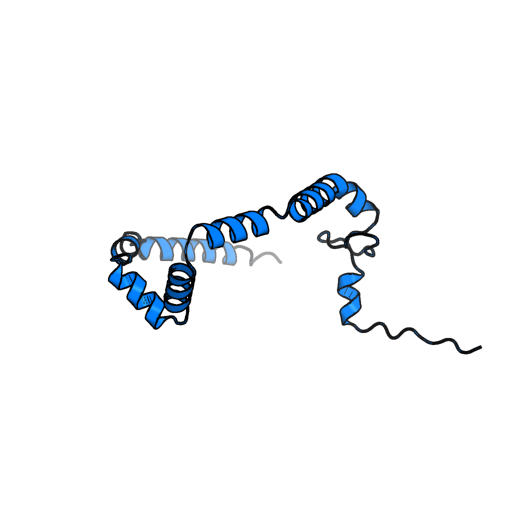0 89 ILE A CA 1
ATOM 721 C C . ILE A 1 89 ? -22.754 9.713 2.711 1.00 81.50 89 ILE A C 1
ATOM 723 O O . ILE A 1 89 ? -22.562 10.909 2.490 1.00 81.50 89 ILE A O 1
ATOM 727 N N . HIS A 1 90 ? -23.966 9.193 2.899 1.00 81.88 90 HIS A N 1
ATOM 728 C CA . HIS A 1 90 ? -25.197 9.974 2.834 1.00 81.88 90 HIS A CA 1
ATOM 729 C C . HIS A 1 90 ? -25.361 10.927 4.036 1.00 81.88 90 HIS A C 1
ATOM 731 O O . HIS A 1 90 ? -25.733 12.081 3.864 1.00 81.88 90 HIS A O 1
ATOM 737 N N . ASP A 1 91 ? -25.070 10.480 5.263 1.00 82.19 91 ASP A N 1
ATOM 738 C CA . ASP A 1 91 ? -25.166 11.296 6.487 1.00 82.19 91 ASP A CA 1
ATOM 739 C C . ASP A 1 91 ? -24.158 12.467 6.488 1.00 82.19 91 ASP A C 1
ATOM 741 O O . ASP A 1 91 ? -24.368 13.465 7.179 1.00 82.19 91 ASP A O 1
ATOM 745 N N . LEU A 1 92 ? -23.066 12.350 5.724 1.00 81.25 92 LEU A N 1
ATOM 746 C CA . LEU A 1 92 ? -22.042 13.382 5.545 1.00 81.25 92 LEU A CA 1
ATOM 747 C C . LEU A 1 92 ? -22.220 14.226 4.270 1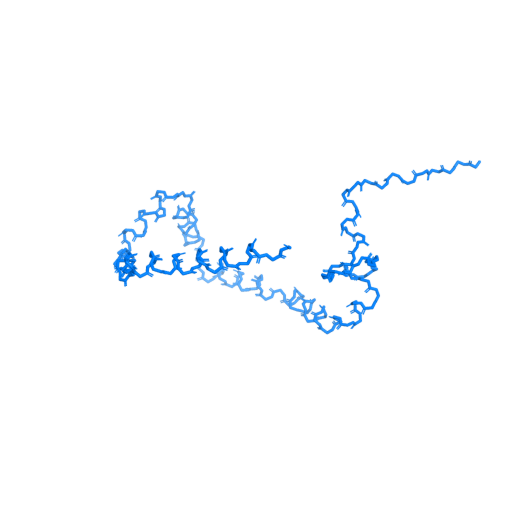.00 81.25 92 LEU A C 1
ATOM 749 O O . LEU A 1 92 ? -21.359 15.064 4.007 1.00 81.25 92 LEU A O 1
ATOM 753 N N . ASP A 1 93 ? -23.301 14.025 3.506 1.00 71.56 93 ASP A N 1
ATOM 754 C CA . ASP A 1 93 ? -23.599 14.758 2.260 1.00 71.56 93 ASP A CA 1
ATOM 755 C C . ASP A 1 93 ? -22.447 14.701 1.228 1.00 71.56 93 ASP A C 1
ATOM 757 O O . ASP A 1 93 ? -22.181 15.636 0.477 1.00 71.56 93 ASP A O 1
ATOM 761 N N . LEU A 1 94 ? -21.709 13.583 1.194 1.00 69.69 94 LEU A N 1
ATOM 762 C CA . LEU A 1 94 ? -20.552 13.402 0.303 1.00 69.69 94 LEU A CA 1
ATOM 763 C C . LEU A 1 94 ? -20.952 13.072 -1.150 1.00 69.69 94 LEU A C 1
ATOM 765 O O . LEU A 1 94 ? -20.098 13.108 -2.042 1.00 69.69 94 LEU A O 1
ATOM 769 N N . ASP A 1 95 ? -22.235 12.780 -1.382 1.00 61.62 95 ASP A N 1
ATOM 770 C CA . ASP A 1 95 ? -22.809 12.421 -2.688 1.00 61.62 95 ASP A CA 1
ATOM 771 C C . ASP A 1 95 ? -22.772 13.583 -3.703 1.00 61.62 95 ASP A C 1
ATOM 773 O O . ASP A 1 95 ? -22.679 13.344 -4.904 1.00 61.62 95 ASP A O 1
ATOM 777 N N . GLU A 1 96 ? -22.741 14.844 -3.249 1.00 57.41 96 GLU A N 1
ATOM 778 C CA . GLU A 1 96 ? -22.793 16.031 -4.128 1.00 57.41 96 GLU A CA 1
ATOM 779 C C . GLU A 1 96 ? -21.527 16.207 -5.002 1.00 57.41 96 GLU A C 1
ATOM 781 O O . GLU A 1 96 ? -21.515 16.989 -5.947 1.00 57.41 96 GLU A O 1
ATOM 786 N N . SER A 1 97 ? -20.451 15.454 -4.733 1.00 54.75 97 SER A N 1
ATOM 787 C CA . SER A 1 97 ? -19.184 15.529 -5.487 1.00 54.75 97 SER A CA 1
ATOM 788 C C . SER A 1 97 ? -18.998 14.453 -6.566 1.00 54.75 97 SER A C 1
ATOM 790 O O . SER A 1 97 ? -18.027 14.514 -7.324 1.00 54.75 97 SER A O 1
ATOM 792 N N . ILE A 1 98 ? -19.896 13.465 -6.642 1.00 52.53 98 ILE A N 1
ATOM 793 C CA . ILE A 1 98 ? -19.836 12.387 -7.644 1.00 52.53 98 ILE A CA 1
ATOM 794 C C . ILE A 1 98 ? -20.610 12.760 -8.919 1.00 52.53 98 ILE A C 1
ATOM 796 O O . ILE A 1 98 ? -20.193 12.359 -10.005 1.00 52.53 98 ILE A O 1
ATOM 800 N N . ASP A 1 99 ? -21.655 13.584 -8.808 1.00 48.69 99 ASP A N 1
ATOM 801 C CA . ASP A 1 99 ? -22.474 14.031 -9.950 1.00 48.69 99 ASP A CA 1
ATOM 802 C C . ASP A 1 99 ? -21.780 15.076 -10.848 1.00 48.69 99 ASP A C 1
ATOM 804 O O . ASP A 1 99 ? -22.196 15.283 -11.984 1.00 48.69 99 ASP A O 1
ATOM 808 N N . ASP A 1 100 ? -20.681 15.698 -10.403 1.00 49.47 100 ASP A N 1
ATOM 809 C CA . ASP A 1 100 ? -19.938 16.692 -11.206 1.00 49.47 100 ASP A CA 1
ATOM 810 C C . ASP A 1 100 ? -18.978 16.043 -12.235 1.00 49.47 100 ASP A C 1
ATOM 812 O O . ASP A 1 100 ? -18.269 16.726 -12.977 1.00 49.47 100 ASP A O 1
ATOM 816 N N . TYR A 1 101 ? -18.961 14.704 -12.313 1.00 49.75 101 TYR A N 1
ATOM 817 C CA . TYR A 1 101 ? -18.321 13.937 -13.388 1.00 49.75 101 TYR A CA 1
ATOM 818 C C . TYR A 1 101 ? -19.367 13.331 -14.332 1.00 49.75 101 TYR A C 1
ATOM 820 O O . TYR A 1 101 ? -19.340 12.133 -14.620 1.00 49.75 101 TYR A O 1
ATOM 828 N N . GLU A 1 102 ? -20.261 14.158 -14.871 1.00 51.31 102 GLU A N 1
ATOM 829 C CA . GLU A 1 102 ? -21.009 13.816 -16.083 1.00 51.31 102 GLU A CA 1
ATOM 830 C C . GLU A 1 102 ? -20.029 13.826 -17.274 1.00 51.31 102 GLU A C 1
ATOM 832 O O . GLU A 1 102 ? -19.921 14.773 -18.054 1.00 51.31 102 GLU A O 1
ATOM 837 N N . LEU A 1 103 ? -19.205 12.777 -17.360 1.00 56.06 103 LEU A N 1
ATOM 838 C CA . LEU A 1 103 ? -18.374 12.507 -18.523 1.00 56.06 103 LEU A CA 1
ATOM 839 C C . LEU A 1 103 ? -19.332 12.106 -19.647 1.00 56.06 103 LEU A C 1
ATOM 841 O O . LEU A 1 103 ? -19.808 10.973 -19.671 1.00 56.06 103 LEU A O 1
ATOM 845 N N . ASP A 1 104 ? -19.646 13.068 -20.514 1.00 57.91 104 ASP A N 1
ATOM 846 C CA . ASP A 1 104 ? -20.558 12.925 -21.648 1.00 57.91 104 ASP A CA 1
ATOM 847 C C . ASP A 1 104 ? -20.365 11.558 -22.326 1.00 57.91 104 ASP A C 1
ATOM 849 O O . ASP A 1 104 ? -19.277 11.251 -22.828 1.00 57.91 104 ASP A O 1
ATOM 853 N N . SER A 1 105 ? -21.397 10.707 -22.273 1.00 59.47 105 SER A N 1
ATOM 854 C CA . SER A 1 105 ? -21.337 9.314 -22.743 1.00 59.47 105 SER A CA 1
ATOM 855 C C . SER A 1 105 ? -20.853 9.245 -24.194 1.00 59.47 105 SER A C 1
ATOM 857 O O . SER A 1 105 ? -20.116 8.331 -24.563 1.00 59.47 105 SER A O 1
ATOM 859 N N . GLU A 1 106 ? -21.170 10.269 -24.992 1.00 59.91 106 GLU A N 1
ATOM 860 C CA . GLU A 1 106 ? -20.726 10.393 -26.379 1.00 59.91 106 GLU A CA 1
ATOM 861 C C . GLU A 1 106 ? -19.197 10.535 -26.502 1.00 59.91 106 GLU A C 1
ATOM 863 O O . GLU A 1 106 ? -18.596 10.050 -27.463 1.00 59.91 106 GLU A O 1
ATOM 868 N N . SER A 1 107 ? -18.517 11.146 -25.526 1.00 68.19 107 SER A N 1
ATOM 869 C CA . SER A 1 107 ? -17.054 11.269 -25.525 1.00 68.19 107 SER A CA 1
ATOM 870 C C . SER A 1 107 ? -16.356 9.949 -25.187 1.00 68.19 107 SER A C 1
ATOM 872 O O . SER A 1 107 ? -15.236 9.720 -25.652 1.00 68.19 107 SER A O 1
ATOM 874 N N . VAL A 1 108 ? -16.985 9.091 -24.382 1.00 72.50 108 VAL A N 1
ATOM 875 C CA . VAL A 1 108 ? -16.443 7.774 -24.013 1.00 72.50 108 VAL A CA 1
ATOM 876 C C . VAL A 1 108 ? -16.615 6.789 -25.163 1.00 72.50 108 VAL A C 1
ATOM 878 O O . VAL A 1 108 ? -15.661 6.090 -25.506 1.00 72.50 108 VAL A O 1
ATOM 881 N N . ASP A 1 109 ? -17.775 6.796 -25.818 1.00 74.75 109 ASP A N 1
ATOM 882 C CA . ASP A 1 109 ? -18.043 5.937 -26.975 1.00 74.75 109 ASP A CA 1
ATOM 883 C C . ASP A 1 109 ? -17.098 6.256 -28.144 1.00 74.75 109 ASP A C 1
ATOM 885 O O . ASP A 1 109 ? -16.476 5.355 -28.711 1.00 74.75 109 ASP A O 1
ATOM 889 N N . ASN A 1 110 ? -16.852 7.543 -28.416 1.00 76.38 110 ASN A N 1
ATOM 890 C CA . ASN A 1 110 ? -15.869 7.961 -29.419 1.00 76.38 110 ASN A CA 1
ATOM 891 C C . ASN A 1 110 ? -14.427 7.545 -29.062 1.00 76.38 110 ASN A C 1
ATOM 893 O O . ASN A 1 110 ? -13.627 7.247 -29.953 1.00 76.38 110 ASN A O 1
ATOM 897 N N . LEU A 1 111 ? -14.057 7.514 -27.777 1.00 79.62 111 LEU A N 1
ATOM 898 C CA . LEU A 1 111 ? -12.738 7.039 -27.344 1.00 79.62 111 LEU A CA 1
ATOM 899 C C . LEU A 1 111 ? -12.603 5.521 -27.550 1.00 79.62 111 LEU A C 1
ATOM 901 O O . LEU A 1 111 ? -11.570 5.049 -28.025 1.00 79.62 111 LEU A O 1
ATOM 905 N N . ILE A 1 112 ? -13.656 4.767 -27.228 1.00 82.38 112 ILE A N 1
ATOM 906 C CA . ILE A 1 112 ? -13.707 3.309 -27.384 1.00 82.38 112 ILE A CA 1
ATOM 907 C C . ILE A 1 112 ? -13.626 2.914 -28.863 1.00 82.38 112 ILE A C 1
ATOM 909 O O . ILE A 1 112 ? -12.895 1.982 -29.201 1.00 82.38 112 ILE A O 1
ATOM 913 N N . ASP A 1 113 ? -14.320 3.628 -29.748 1.00 81.50 113 ASP A N 1
ATOM 914 C CA . ASP A 1 113 ? -14.309 3.333 -31.183 1.00 81.50 113 ASP A CA 1
ATOM 915 C C . ASP A 1 113 ? -12.951 3.624 -31.836 1.00 81.50 113 ASP A C 1
ATOM 917 O O . ASP A 1 113 ? -12.494 2.848 -32.678 1.00 81.50 113 ASP A O 1
ATOM 921 N N . ASN A 1 114 ? -12.246 4.672 -31.397 1.00 78.88 114 ASN A N 1
ATOM 922 C CA . ASN A 1 114 ? -10.876 4.925 -31.852 1.00 78.88 114 ASN A CA 1
ATOM 923 C C . ASN A 1 114 ? -9.912 3.809 -31.413 1.00 78.88 114 ASN A C 1
ATOM 925 O O . ASN A 1 114 ? -9.128 3.329 -32.227 1.00 78.88 114 ASN A O 1
ATOM 929 N N . ILE A 1 115 ? -10.018 3.333 -30.166 1.00 80.44 115 ILE A N 1
ATOM 930 C CA . ILE A 1 115 ? -9.181 2.230 -29.659 1.00 80.44 115 ILE A CA 1
ATOM 931 C C . ILE A 1 115 ? -9.459 0.922 -30.416 1.00 80.44 115 ILE A C 1
ATOM 933 O O . ILE A 1 115 ? -8.530 0.164 -30.690 1.00 80.44 115 ILE A O 1
ATOM 937 N N . LYS A 1 116 ? -10.719 0.643 -30.775 1.00 79.81 116 LYS A N 1
ATOM 938 C CA . LYS A 1 116 ? -11.069 -0.545 -31.572 1.00 79.81 116 LYS A CA 1
ATOM 939 C C . LYS A 1 116 ? -10.483 -0.488 -32.978 1.00 79.81 116 LYS A C 1
ATOM 941 O O . LYS A 1 116 ? -9.936 -1.488 -33.430 1.00 79.81 116 LYS A O 1
ATOM 946 N N . ARG A 1 117 ? -10.551 0.669 -33.643 1.00 75.94 117 ARG A N 1
ATOM 947 C CA . ARG A 1 117 ? -10.014 0.824 -35.001 1.00 75.94 117 ARG A CA 1
ATOM 948 C C . ARG A 1 117 ? -8.503 0.600 -3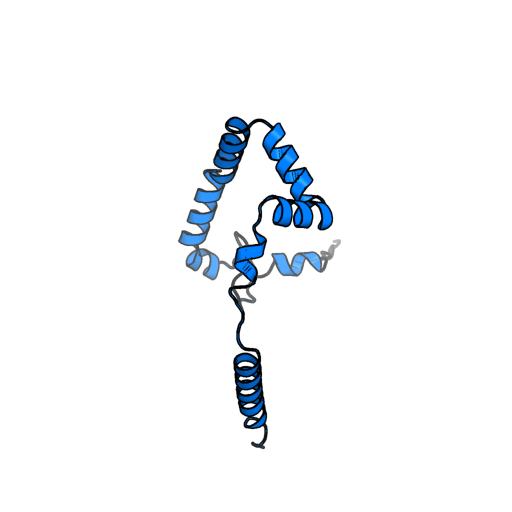5.048 1.00 75.94 117 ARG A C 1
ATOM 950 O O . ARG A 1 117 ? -8.020 -0.055 -35.964 1.00 75.94 117 ARG A O 1
ATOM 957 N N . ASP A 1 118 ? -7.781 1.078 -34.038 1.00 73.44 118 ASP A N 1
ATOM 958 C CA . ASP A 1 118 ? -6.329 0.891 -33.940 1.00 73.44 118 ASP A CA 1
ATOM 959 C C . ASP A 1 118 ? -5.937 -0.586 -33.722 1.00 73.44 118 ASP A C 1
ATOM 961 O O . ASP A 1 118 ? -4.848 -0.997 -34.110 1.00 73.44 118 ASP A O 1
ATOM 965 N N . PHE A 1 119 ? -6.825 -1.411 -33.154 1.00 64.19 119 PHE A N 1
ATOM 966 C CA . PHE A 1 119 ? -6.607 -2.857 -33.011 1.00 64.19 119 PHE A CA 1
ATOM 967 C C . PHE A 1 119 ? -6.930 -3.660 -34.279 1.00 64.19 119 PHE A C 1
ATOM 969 O O . PHE A 1 119 ? -6.394 -4.753 -34.458 1.00 64.19 119 PHE A O 1
ATOM 976 N N . GLU A 1 120 ? -7.809 -3.154 -35.146 1.00 63.91 120 GLU A N 1
ATOM 977 C CA . GLU A 1 120 ? -8.200 -3.833 -36.388 1.00 63.91 120 GLU A CA 1
ATOM 978 C C . GLU A 1 120 ? -7.175 -3.625 -37.522 1.00 63.91 120 GLU A C 1
ATOM 980 O O . GLU A 1 120 ? -7.039 -4.497 -38.380 1.00 63.91 120 GLU A O 1
ATOM 985 N N . ASP A 1 121 ? -6.397 -2.534 -37.496 1.00 59.66 121 ASP A N 1
ATOM 986 C CA . ASP A 1 121 ? -5.420 -2.185 -38.548 1.00 59.66 121 ASP A CA 1
ATOM 987 C C . ASP A 1 121 ? -4.071 -2.939 -38.428 1.00 59.66 121 ASP A C 1
ATOM 989 O O . ASP A 1 121 ? -3.288 -2.983 -39.375 1.00 59.66 121 ASP A O 1
ATOM 993 N N . GLU A 1 122 ? -3.794 -3.613 -37.301 1.00 59.38 122 GLU A N 1
ATOM 994 C CA . GLU A 1 122 ? -2.597 -4.469 -37.136 1.00 59.38 122 GLU A CA 1
ATOM 995 C C . GLU A 1 122 ? -2.811 -5.934 -37.596 1.00 59.38 122 GLU A C 1
ATOM 997 O O . GLU A 1 122 ? -1.932 -6.783 -37.431 1.00 59.38 122 GLU A O 1
ATOM 1002 N N . GLY A 1 123 ? -3.975 -6.253 -38.182 1.00 56.97 123 GLY A N 1
ATOM 1003 C CA . GLY A 1 123 ? -4.392 -7.619 -38.529 1.00 56.97 123 GLY A CA 1
ATOM 1004 C C . GLY A 1 123 ? -4.109 -8.109 -39.958 1.00 56.97 123 GLY A C 1
ATOM 1005 O O . GLY A 1 123 ? -4.204 -9.315 -40.192 1.00 56.97 123 GLY A O 1
ATOM 1006 N N . GLU A 1 124 ? -3.745 -7.248 -40.915 1.00 54.94 124 GLU A N 1
ATOM 1007 C CA . GLU A 1 124 ? -3.427 -7.667 -42.294 1.00 54.94 124 GLU A CA 1
ATOM 1008 C C . GLU A 1 124 ? -1.956 -7.417 -42.643 1.00 54.94 124 GLU A C 1
ATOM 1010 O O . GLU A 1 124 ? -1.565 -6.402 -43.216 1.00 54.94 124 GLU A O 1
ATOM 1015 N N . GLY A 1 125 ? -1.119 -8.392 -42.299 1.00 53.47 125 GLY A N 1
ATOM 1016 C CA . GLY A 1 125 ? 0.300 -8.384 -42.631 1.00 53.47 125 GLY A CA 1
ATOM 1017 C C . GLY A 1 125 ? 0.939 -9.758 -42.473 1.00 53.47 125 GLY A C 1
ATOM 1018 O O . GLY A 1 125 ? 1.868 -9.909 -41.681 1.00 53.47 125 GLY A O 1
ATOM 1019 N N . PHE A 1 126 ? 0.437 -10.756 -43.208 1.00 40.78 126 PHE A N 1
ATOM 1020 C CA . PHE A 1 126 ? 1.173 -11.989 -43.507 1.00 40.78 126 PHE A CA 1
ATOM 1021 C C . PHE A 1 126 ? 1.280 -12.189 -45.018 1.00 40.78 126 PHE A C 1
ATOM 1023 O O . PHE A 1 126 ? 0.231 -12.096 -45.693 1.00 40.78 126 PHE A O 1
#

Nearest PDB structures (foldseek):
  8hl1-assembly1_S14P  TM=5.123E-01  e=2.986E+00  Sulfolobus acidocaldarius DSM 639

Mean predicted aligned error: 20.58 Å

Secondary structure (DSSP, 8-state):
---------GGGHHHHB-SSTT--SBP-BTTB-HHHHHHHHHHHHHHHHHHHHTHHHHHHHHHHHHS-HHHHHHHHHHTSSHHHHHHHHHHTTGGGGTTT----HHHHHHHHHHHHHHHHTTS---

pLDDT: mean 73.95, std 14.95, range [37.56, 95.81]

Sequence (126 aa):
MRTSALKISEASLAEAVCREVACENLATTGGYCRMHYIKNWKKIKRKELILKERKLNQYIEELVAKYPDKYIEAIRQDLANDKDFAKVIHDLDLDESIDDYELDSESVDNLIDNIKRDFEDEGEGF

Solvent-accessible surface area (backbone atoms only — not comparable to full-atom values): 7636 Å² total; per-residue (Å²): 137,84,82,78,80,80,82,78,58,79,83,55,54,73,67,38,30,18,72,54,86,97,39,86,48,56,28,73,52,96,45,17,19,75,68,55,34,63,75,40,38,71,60,52,53,49,51,52,47,54,62,69,65,37,53,67,60,52,49,49,52,50,49,56,72,73,42,63,67,69,60,58,50,47,55,50,54,38,66,67,41,74,66,45,34,52,47,50,40,59,75,65,62,56,64,76,69,62,69,79,64,74,69,56,64,70,62,54,53,54,51,53,52,52,56,51,53,64,61,59,71,77,67,84,83,130

Radius of gyration: 26.77 Å; Cα contacts (8 Å, |Δi|>4): 56; chains: 1; bounding box: 51×61×66 Å

Foldseek 3Di:
DDDDDDPDDPVCCQQQAAPDPPGRHGQDPPRHDPVVCVVCVVVVVVVVVVVVVVVVVVVVVVVCVVDPVVVVVVVCQCPVDPVSVVVVCVVVVVVVVVVVPPVPVVVVVVVVVVVVVVVVVVPPDD